Protein AF-A0A3N1X9M9-F1 (afdb_monomer)

Structure (mmCIF, N/CA/C/O backbone):
data_AF-A0A3N1X9M9-F1
#
_entry.id   AF-A0A3N1X9M9-F1
#
loop_
_atom_site.group_PDB
_atom_site.id
_atom_site.type_symbol
_atom_site.label_atom_id
_atom_site.label_alt_id
_atom_site.label_comp_id
_atom_site.label_asym_id
_atom_site.label_entity_id
_atom_site.label_seq_id
_atom_site.pdbx_PDB_ins_code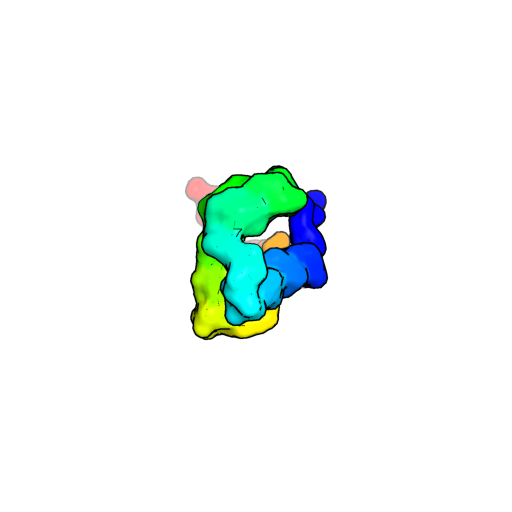
_atom_site.Cartn_x
_atom_site.Cartn_y
_atom_site.Cartn_z
_atom_site.occupancy
_atom_site.B_iso_or_equiv
_atom_site.auth_seq_id
_atom_site.auth_comp_id
_atom_site.auth_asym_id
_atom_site.auth_atom_id
_atom_site.pdbx_PDB_model_num
ATOM 1 N N . MET A 1 1 ? 17.918 -6.287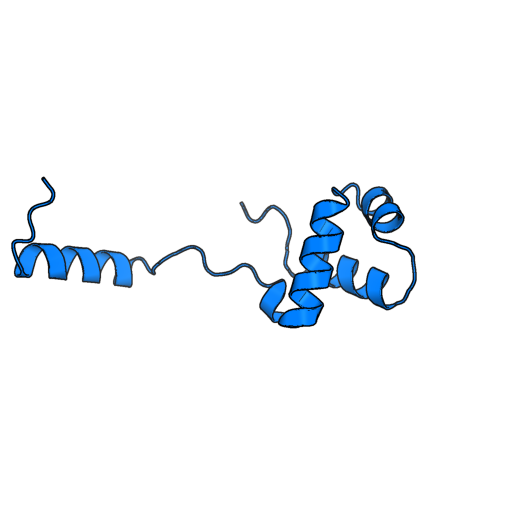 2.846 1.00 39.28 1 MET A N 1
ATOM 2 C CA . MET A 1 1 ? 17.012 -6.481 4.001 1.00 39.28 1 MET A CA 1
ATOM 3 C C . MET A 1 1 ? 15.590 -6.107 3.592 1.00 39.28 1 MET A C 1
ATOM 5 O O . MET A 1 1 ? 15.332 -4.932 3.350 1.00 39.28 1 MET A O 1
ATOM 9 N N . LYS A 1 2 ? 14.678 -7.080 3.439 1.00 54.09 2 LYS A N 1
ATOM 10 C CA . LYS A 1 2 ? 13.244 -6.791 3.247 1.00 54.09 2 LYS A CA 1
ATOM 11 C C . LYS A 1 2 ? 12.708 -6.279 4.584 1.00 54.09 2 LYS A C 1
ATOM 13 O O . LYS A 1 2 ? 12.400 -7.068 5.460 1.00 54.09 2 LYS A O 1
ATOM 18 N N . LYS A 1 3 ? 12.672 -4.955 4.762 1.00 57.56 3 LYS A N 1
ATOM 19 C CA . LYS A 1 3 ? 12.301 -4.316 6.039 1.00 57.56 3 LYS A CA 1
ATOM 20 C C . LYS A 1 3 ? 10.855 -4.625 6.476 1.00 57.56 3 LYS A C 1
ATOM 22 O O . LYS A 1 3 ? 10.547 -4.456 7.644 1.00 57.56 3 LYS A O 1
ATOM 27 N N . TYR A 1 4 ? 10.004 -5.091 5.552 1.00 65.94 4 TYR A N 1
ATOM 28 C CA . TYR A 1 4 ? 8.638 -5.558 5.808 1.00 65.94 4 TYR A CA 1
ATOM 29 C C . TYR A 1 4 ? 8.300 -6.715 4.860 1.00 65.94 4 TYR A C 1
ATOM 31 O O . TYR A 1 4 ? 8.481 -6.574 3.641 1.00 65.94 4 TYR A O 1
ATOM 39 N N . GLU A 1 5 ? 7.819 -7.832 5.403 1.00 78.06 5 GLU A N 1
ATOM 40 C CA . GLU A 1 5 ? 7.309 -8.955 4.611 1.00 78.06 5 GLU A CA 1
ATOM 41 C C . GLU A 1 5 ? 6.009 -8.592 3.888 1.00 78.06 5 GLU A C 1
ATOM 43 O O . GLU A 1 5 ? 5.280 -7.683 4.289 1.00 78.06 5 GLU A O 1
ATOM 48 N N . THR A 1 6 ? 5.730 -9.276 2.776 1.00 79.25 6 THR A N 1
ATOM 49 C CA . THR A 1 6 ? 4.514 -9.040 1.983 1.00 79.25 6 THR A CA 1
ATOM 50 C C . THR A 1 6 ? 3.257 -9.302 2.808 1.00 79.25 6 THR A C 1
ATOM 52 O O . THR A 1 6 ? 2.297 -8.548 2.692 1.00 79.25 6 THR A O 1
ATOM 55 N N . GLU A 1 7 ? 3.290 -10.333 3.654 1.00 82.75 7 GLU A N 1
ATOM 56 C CA . GLU A 1 7 ? 2.182 -10.738 4.523 1.00 82.75 7 GLU A CA 1
ATOM 57 C C . GLU A 1 7 ? 1.831 -9.635 5.521 1.00 82.75 7 GLU A C 1
ATOM 59 O O . GLU A 1 7 ? 0.680 -9.221 5.596 1.00 82.75 7 GLU A O 1
ATOM 64 N N . PHE A 1 8 ? 2.837 -9.041 6.166 1.00 86.25 8 PHE A N 1
ATOM 65 C CA . PHE A 1 8 ? 2.637 -7.907 7.069 1.00 86.25 8 PHE A CA 1
ATOM 66 C C . PHE A 1 8 ? 1.985 -6.703 6.373 1.00 86.25 8 PHE A C 1
ATOM 68 O O . PHE A 1 8 ? 1.064 -6.080 6.896 1.00 86.25 8 PHE A O 1
ATOM 75 N N . LYS A 1 9 ? 2.435 -6.363 5.156 1.00 86.31 9 LYS A N 1
ATOM 76 C CA . LYS A 1 9 ? 1.809 -5.271 4.390 1.00 86.31 9 LYS A CA 1
ATOM 77 C C . LYS A 1 9 ? 0.363 -5.595 4.024 1.00 86.31 9 LYS A C 1
ATOM 79 O O . LYS A 1 9 ? -0.467 -4.691 3.998 1.00 86.31 9 LYS A O 1
ATOM 84 N N . LEU A 1 10 ? 0.088 -6.858 3.698 1.00 88.44 10 LEU A N 1
ATOM 85 C CA . LEU A 1 10 ? -1.247 -7.333 3.357 1.00 88.44 10 LEU A CA 1
ATOM 86 C C . LEU A 1 10 ? -2.181 -7.207 4.561 1.00 88.44 10 LEU A C 1
ATOM 88 O O . LEU A 1 10 ? -3.274 -6.678 4.403 1.00 88.44 10 LEU A O 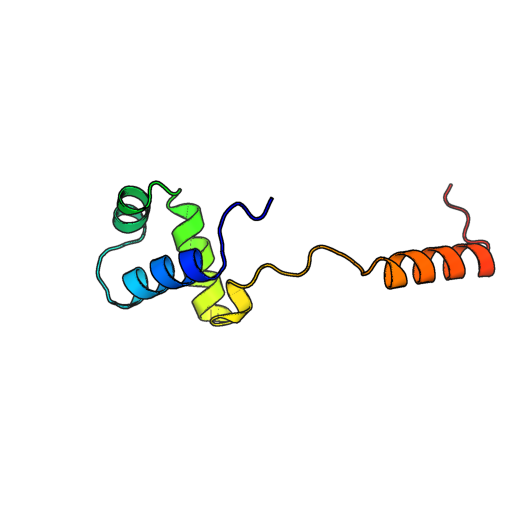1
ATOM 92 N N . GLU A 1 11 ? -1.731 -7.619 5.745 1.00 89.56 11 GLU A N 1
ATOM 93 C CA . GLU A 1 11 ? -2.488 -7.513 6.995 1.00 89.56 11 GLU A CA 1
ATOM 94 C C . GLU A 1 11 ? -2.874 -6.056 7.290 1.00 89.56 11 GLU A C 1
ATOM 96 O O . GLU A 1 11 ? -4.051 -5.745 7.463 1.00 89.56 11 GLU A O 1
ATOM 101 N N . VAL A 1 12 ? -1.913 -5.128 7.204 1.00 89.56 12 VAL A N 1
ATOM 102 C CA . VAL A 1 12 ? -2.166 -3.690 7.412 1.00 89.56 12 VAL A CA 1
ATOM 103 C C . VAL A 1 12 ? -3.198 -3.139 6.421 1.00 89.56 12 VAL A C 1
ATOM 105 O O . VAL A 1 12 ? -4.070 -2.354 6.797 1.00 89.56 12 VAL A O 1
ATOM 108 N N . VAL A 1 13 ? -3.115 -3.529 5.146 1.00 89.94 13 VAL A N 1
ATOM 109 C CA . VAL A 1 13 ? -4.075 -3.083 4.126 1.00 89.94 13 VAL A CA 1
ATOM 110 C C . VAL A 1 13 ? -5.450 -3.718 4.335 1.00 89.94 13 VAL A C 1
ATOM 112 O O . VAL A 1 13 ? -6.454 -3.032 4.159 1.00 89.94 13 VAL A O 1
ATOM 115 N N . GLN A 1 14 ? -5.522 -4.986 4.739 1.00 90.19 14 GLN A N 1
ATOM 116 C CA . GLN A 1 14 ? -6.792 -5.646 5.040 1.00 90.19 14 GLN A CA 1
ATOM 117 C C . GLN A 1 14 ? -7.497 -4.989 6.225 1.00 90.19 14 GLN A C 1
ATOM 119 O O . GLN A 1 14 ? -8.668 -4.651 6.087 1.00 90.19 14 GLN A O 1
ATOM 124 N N . SER A 1 15 ? -6.797 -4.694 7.325 1.00 90.12 15 SER A N 1
ATOM 125 C CA . SER A 1 15 ? -7.388 -3.952 8.450 1.00 90.12 15 SER A CA 1
ATOM 126 C C . SER A 1 15 ? -7.860 -2.551 8.039 1.00 90.12 15 SER A C 1
ATOM 128 O O . SER A 1 15 ? -8.895 -2.081 8.513 1.00 90.12 15 SER A O 1
ATOM 130 N N . PHE A 1 16 ? -7.154 -1.889 7.110 1.00 89.19 16 PHE A N 1
ATOM 131 C CA . PHE A 1 16 ? -7.610 -0.616 6.537 1.00 89.19 16 PHE A CA 1
ATOM 132 C C . PHE A 1 16 ? -8.913 -0.767 5.744 1.00 89.19 16 PHE A C 1
ATOM 134 O O . PHE A 1 16 ? -9.811 0.064 5.869 1.00 89.19 16 PHE A O 1
ATOM 141 N N . LEU A 1 17 ? -9.026 -1.813 4.922 1.00 86.38 17 LEU A N 1
ATOM 142 C CA . LEU A 1 17 ? -10.215 -2.083 4.106 1.00 86.38 17 LEU A CA 1
ATOM 143 C C . LEU A 1 17 ? -11.399 -2.591 4.935 1.00 86.38 17 LEU A C 1
ATOM 145 O O . LEU A 1 17 ? -12.538 -2.279 4.603 1.00 86.38 17 LEU A O 1
ATOM 149 N N . ALA A 1 18 ? -11.131 -3.312 6.024 1.00 88.94 18 ALA A N 1
ATOM 150 C CA . ALA A 1 18 ? -12.127 -3.761 6.992 1.00 88.94 18 ALA A CA 1
ATOM 151 C C . ALA A 1 18 ? -12.731 -2.606 7.812 1.00 88.94 18 ALA A C 1
ATOM 153 O O . ALA A 1 18 ? -13.712 -2.803 8.523 1.00 88.94 18 ALA A O 1
ATOM 154 N N . GLY A 1 19 ? -12.163 -1.397 7.722 1.00 86.12 19 GLY A N 1
ATOM 155 C CA . GLY A 1 19 ? -12.650 -0.231 8.453 1.00 86.12 19 GLY A CA 1
ATOM 156 C C . GLY A 1 19 ? -12.252 -0.214 9.931 1.00 86.12 19 GLY A C 1
ATOM 157 O O . GLY A 1 19 ? -12.807 0.577 10.688 1.00 86.12 19 GLY A O 1
ATOM 158 N N . GLU A 1 20 ? -11.266 -1.020 10.348 1.00 80.94 20 GLU A N 1
ATOM 159 C CA . GLU A 1 20 ? -10.764 -1.045 11.736 1.00 80.94 20 GLU A CA 1
ATOM 160 C C . GLU A 1 20 ? -10.115 0.283 12.167 1.00 80.94 20 GLU A C 1
ATOM 162 O O . GLU A 1 20 ? -9.907 0.538 13.354 1.00 80.94 20 GLU A O 1
ATOM 167 N N . GLY A 1 21 ? -9.771 1.145 11.209 1.00 77.25 21 GLY A N 1
ATOM 168 C CA . GLY A 1 21 ? -9.267 2.482 11.477 1.00 77.25 21 GLY A CA 1
ATOM 169 C C . GLY A 1 21 ? -8.617 3.132 10.260 1.00 77.25 21 GLY A C 1
ATOM 170 O O . GLY A 1 21 ? -8.161 2.470 9.330 1.00 77.25 21 GLY A O 1
ATOM 171 N N . GLY A 1 22 ? -8.549 4.465 10.275 1.00 83.94 22 GLY A N 1
ATOM 172 C CA . GLY A 1 22 ? -7.834 5.231 9.253 1.00 83.94 22 GLY A CA 1
ATOM 173 C C . GLY A 1 22 ? -6.315 5.039 9.325 1.00 83.94 22 GLY A C 1
ATOM 174 O O . GLY A 1 22 ? -5.778 4.521 10.305 1.00 83.94 22 GLY A O 1
ATOM 175 N N . ALA A 1 23 ? -5.597 5.535 8.312 1.00 84.81 23 ALA A N 1
ATOM 176 C CA . ALA A 1 23 ? -4.155 5.318 8.15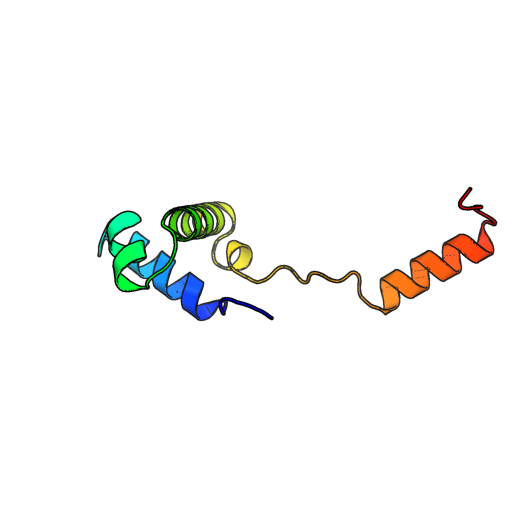6 1.00 84.81 23 ALA A CA 1
ATOM 177 C C . ALA A 1 23 ? -3.346 5.727 9.401 1.00 84.81 23 ALA A C 1
ATOM 179 O O . ALA A 1 23 ? -2.390 5.049 9.760 1.00 84.81 23 ALA A O 1
ATOM 180 N N . LYS A 1 24 ? -3.778 6.779 10.107 1.00 86.00 24 LYS A N 1
ATOM 181 C CA . LYS A 1 24 ? -3.180 7.267 11.359 1.00 86.00 24 LYS A CA 1
ATOM 182 C C . LYS A 1 24 ? -3.309 6.289 12.534 1.00 86.00 24 LYS A C 1
ATOM 184 O O . LYS A 1 24 ? -2.404 6.201 13.361 1.00 86.00 24 LYS A O 1
ATOM 189 N N . LEU A 1 25 ? -4.430 5.575 12.631 1.00 88.75 25 LEU A N 1
ATOM 190 C CA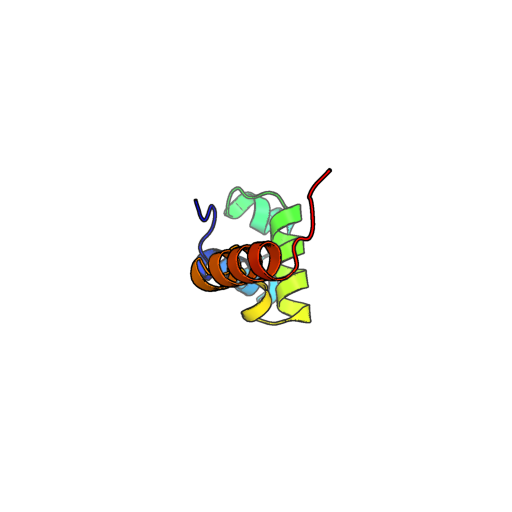 . LEU A 1 25 ? -4.681 4.618 13.711 1.00 88.75 25 LEU A CA 1
ATOM 191 C C 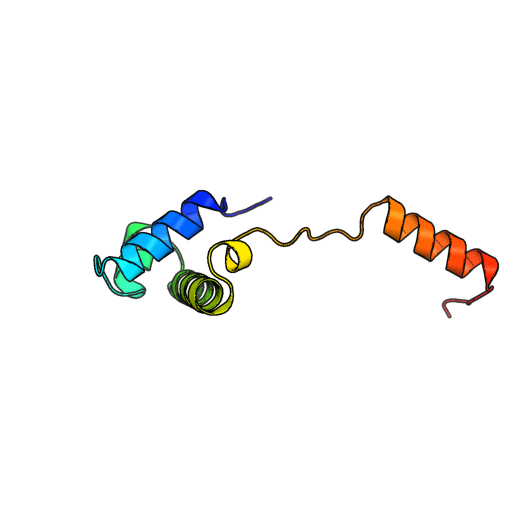. LEU A 1 25 ? -3.865 3.348 13.474 1.00 88.75 25 LEU A C 1
ATOM 193 O O . LEU A 1 25 ? -3.157 2.898 14.374 1.00 88.75 25 LEU A O 1
ATOM 197 N N . LEU A 1 26 ? -3.865 2.851 12.234 1.00 89.50 26 LEU A N 1
ATOM 198 C CA . LEU A 1 26 ? -3.028 1.717 11.849 1.00 89.50 26 LEU A CA 1
ATOM 199 C C . LEU A 1 26 ? -1.534 2.066 12.000 1.00 89.50 26 LEU A C 1
ATOM 201 O O . LEU A 1 26 ? -0.776 1.328 12.620 1.00 89.50 26 LEU A O 1
ATOM 205 N N . ALA A 1 27 ? -1.109 3.251 11.560 1.00 89.00 27 ALA A N 1
ATOM 206 C CA . ALA A 1 27 ? 0.259 3.730 11.757 1.00 89.00 27 ALA A CA 1
ATOM 207 C C . ALA A 1 27 ? 0.722 3.630 13.221 1.00 89.00 27 ALA A C 1
ATOM 209 O O . ALA A 1 27 ? 1.816 3.143 13.493 1.00 89.00 27 ALA A O 1
ATOM 210 N N . ARG A 1 28 ? -0.135 4.018 14.174 1.00 89.19 28 ARG A N 1
ATOM 211 C CA . ARG A 1 28 ? 0.157 3.883 15.609 1.00 89.19 28 ARG A CA 1
ATOM 212 C C . ARG A 1 28 ? 0.153 2.433 16.085 1.00 89.19 28 ARG A C 1
ATOM 214 O O . ARG A 1 28 ? 1.061 2.054 16.813 1.00 89.19 28 ARG A O 1
ATOM 221 N N . ARG A 1 29 ? -0.836 1.631 15.676 1.00 88.38 29 ARG A N 1
ATOM 222 C CA . ARG A 1 29 ? -0.986 0.229 16.105 1.00 88.38 29 ARG A CA 1
ATOM 223 C C . ARG A 1 29 ? 0.204 -0.635 15.696 1.00 88.38 29 ARG A C 1
ATOM 225 O O . ARG A 1 29 ? 0.684 -1.425 16.498 1.00 88.38 29 ARG A O 1
ATOM 232 N N . TRP A 1 30 ? 0.697 -0.444 14.477 1.00 86.38 30 TRP A N 1
ATOM 233 C CA . TRP A 1 30 ? 1.831 -1.195 13.934 1.00 86.38 30 TRP A CA 1
ATOM 234 C C . TRP A 1 30 ? 3.169 -0.443 14.037 1.00 86.38 30 TRP A C 1
ATOM 236 O O . TRP A 1 30 ? 4.180 -0.934 13.541 1.00 86.38 30 TRP A O 1
ATOM 246 N N . SER A 1 31 ? 3.198 0.732 14.679 1.00 87.75 31 SER A N 1
ATOM 247 C CA . SER A 1 31 ? 4.389 1.588 14.822 1.00 87.75 31 SER A CA 1
ATOM 248 C C . SER A 1 31 ? 5.109 1.862 13.488 1.00 87.75 31 SER A C 1
ATOM 250 O O . SER A 1 31 ? 6.335 1.810 13.372 1.00 87.75 31 SER A O 1
ATOM 252 N N . ILE A 1 32 ? 4.325 2.133 12.442 1.00 88.12 32 ILE A N 1
ATOM 253 C CA . ILE A 1 32 ? 4.807 2.436 11.090 1.00 88.12 32 ILE A CA 1
ATOM 254 C C . ILE A 1 32 ? 4.399 3.849 10.670 1.00 88.12 32 ILE A C 1
ATOM 256 O O . ILE A 1 32 ? 3.376 4.359 11.122 1.00 88.12 32 ILE A O 1
ATOM 260 N N . PRO A 1 33 ? 5.150 4.500 9.766 1.00 88.94 33 PRO A N 1
ATOM 261 C CA . PRO A 1 33 ? 4.760 5.805 9.248 1.00 88.94 33 PRO A CA 1
ATOM 262 C C . PRO A 1 33 ? 3.427 5.733 8.494 1.00 88.94 33 PRO A C 1
ATOM 264 O O . PRO A 1 33 ? 3.233 4.853 7.652 1.00 88.94 33 PRO A O 1
ATOM 267 N N . GLU A 1 34 ? 2.541 6.705 8.722 1.00 89.06 34 GLU A N 1
ATOM 268 C CA . GLU A 1 34 ? 1.248 6.811 8.024 1.00 89.06 34 GLU A CA 1
ATOM 269 C C . GLU A 1 34 ? 1.411 6.823 6.497 1.00 89.06 34 GLU A C 1
ATOM 271 O O . GLU A 1 34 ? 0.640 6.193 5.773 1.00 89.06 34 GLU A O 1
ATOM 276 N N . GLU A 1 35 ? 2.463 7.472 6.000 1.00 88.88 35 GLU A N 1
ATOM 277 C CA . GLU A 1 35 ? 2.803 7.503 4.578 1.00 88.88 35 GLU A CA 1
ATOM 278 C C . GLU A 1 35 ? 2.975 6.092 3.988 1.00 88.88 35 GLU A C 1
ATOM 280 O O . GLU A 1 35 ? 2.534 5.826 2.866 1.00 88.88 35 GLU A O 1
ATOM 285 N N . LYS A 1 36 ? 3.553 5.150 4.751 1.00 87.50 36 LYS A N 1
ATOM 286 C CA . LYS A 1 36 ? 3.722 3.757 4.308 1.00 87.50 36 LYS A CA 1
ATOM 287 C C . LYS A 1 36 ? 2.383 3.050 4.191 1.00 87.50 36 LYS A C 1
ATOM 289 O O . LYS A 1 36 ? 2.149 2.404 3.174 1.00 87.50 36 LYS A O 1
ATOM 294 N N . VAL A 1 37 ? 1.499 3.236 5.171 1.00 89.81 37 VAL A N 1
ATOM 295 C CA . VAL A 1 37 ? 0.136 2.687 5.141 1.00 89.81 37 VAL A CA 1
ATOM 296 C C . VAL A 1 37 ? -0.602 3.195 3.904 1.00 89.81 37 VAL A C 1
ATOM 298 O O . VAL A 1 37 ? -1.114 2.399 3.122 1.00 89.81 37 VAL A O 1
ATOM 301 N N . ARG A 1 38 ? -0.578 4.512 3.662 1.00 89.44 38 ARG A N 1
ATOM 302 C CA . ARG A 1 38 ? -1.209 5.121 2.479 1.00 89.44 38 ARG A CA 1
ATOM 303 C C . ARG A 1 38 ? -0.628 4.573 1.179 1.00 89.44 38 ARG A C 1
ATOM 305 O O . ARG A 1 38 ? -1.385 4.228 0.279 1.00 89.44 38 ARG A O 1
ATOM 312 N N . THR A 1 39 ? 0.695 4.450 1.093 1.00 89.94 39 THR A N 1
ATOM 313 C CA . THR A 1 39 ? 1.372 3.898 -0.091 1.00 89.94 39 THR A CA 1
ATOM 314 C C . THR A 1 39 ? 0.934 2.460 -0.360 1.00 89.94 39 THR A C 1
ATOM 316 O O . THR A 1 39 ? 0.589 2.128 -1.491 1.00 89.94 39 THR A O 1
ATOM 319 N N . TRP A 1 40 ? 0.908 1.608 0.668 1.00 90.62 40 TRP A N 1
ATOM 320 C CA . TRP A 1 40 ? 0.498 0.208 0.534 1.00 90.62 40 TRP A CA 1
ATOM 321 C C . 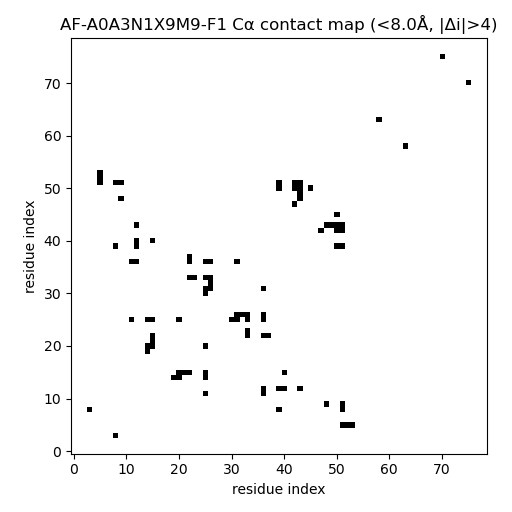TRP A 1 40 ? -0.967 0.078 0.124 1.00 90.62 40 TRP A C 1
ATOM 323 O O . TRP A 1 40 ? -1.267 -0.676 -0.796 1.00 90.62 40 TRP A O 1
ATOM 333 N N . VAL A 1 41 ? -1.863 0.863 0.727 1.00 89.69 41 VAL A N 1
ATOM 334 C CA . VAL A 1 41 ? -3.283 0.889 0.350 1.00 89.69 41 VAL A CA 1
ATOM 335 C C . VAL A 1 41 ? -3.459 1.349 -1.099 1.00 89.69 41 VAL A C 1
ATOM 337 O O . VAL A 1 41 ? -4.196 0.717 -1.851 1.00 89.69 41 VAL A O 1
ATOM 340 N N . SER A 1 42 ? -2.769 2.412 -1.523 1.00 90.25 42 SER A N 1
ATOM 341 C CA . SER A 1 42 ? -2.825 2.892 -2.910 1.00 90.25 42 SER A CA 1
ATOM 342 C C . SER A 1 42 ? -2.308 1.846 -3.897 1.00 90.25 42 SER A C 1
ATOM 344 O O . SER A 1 42 ? -2.963 1.568 -4.898 1.00 90.25 42 SER A O 1
ATOM 346 N N . HIS A 1 43 ? -1.170 1.217 -3.598 1.00 89.50 43 HIS A N 1
ATOM 347 C CA . HIS A 1 43 ? -0.618 0.138 -4.418 1.00 89.50 43 HIS A CA 1
ATOM 348 C C . HIS A 1 43 ? -1.567 -1.058 -4.507 1.00 89.50 43 HIS A C 1
ATOM 350 O O . HIS A 1 43 ? -1.736 -1.624 -5.584 1.00 89.50 43 HIS A O 1
ATOM 356 N N . TYR A 1 44 ? -2.211 -1.421 -3.397 1.00 90.00 44 TYR A N 1
ATOM 357 C CA . TYR A 1 44 ? -3.192 -2.497 -3.371 1.00 90.00 44 TYR A CA 1
ATOM 358 C C . TYR A 1 44 ? -4.456 -2.152 -4.164 1.00 90.00 44 TYR A C 1
ATOM 360 O O . TYR A 1 44 ? -4.999 -3.003 -4.854 1.00 90.00 44 TYR A O 1
ATOM 368 N N . ARG A 1 45 ? -4.916 -0.899 -4.145 1.00 86.75 45 ARG A N 1
ATOM 369 C CA . ARG A 1 45 ? -6.058 -0.476 -4.972 1.00 86.75 45 ARG A CA 1
ATOM 370 C C . ARG A 1 45 ? -5.750 -0.506 -6.470 1.00 86.75 45 ARG A C 1
ATOM 372 O O . ARG A 1 45 ? -6.643 -0.794 -7.254 1.00 86.75 45 ARG A O 1
ATOM 379 N N . LEU A 1 46 ? -4.510 -0.209 -6.859 1.00 88.38 46 LEU A N 1
ATOM 380 C CA . LEU A 1 46 ? -4.090 -0.174 -8.265 1.00 88.38 46 LEU A CA 1
ATOM 381 C C . LEU A 1 46 ? -3.733 -1.555 -8.826 1.00 88.38 46 LEU A C 1
ATOM 383 O O . LEU A 1 46 ? -4.014 -1.843 -9.985 1.00 88.38 46 LEU A O 1
ATOM 387 N N . HIS A 1 47 ? -3.084 -2.395 -8.021 1.00 85.88 47 HIS A N 1
ATOM 388 C CA . HIS A 1 47 ? -2.478 -3.647 -8.478 1.00 85.88 47 HIS A CA 1
ATOM 389 C C . HIS A 1 47 ? -2.849 -4.856 -7.607 1.00 85.88 47 HIS A C 1
ATOM 391 O O . HIS A 1 47 ? -2.307 -5.940 -7.794 1.00 85.88 47 HIS A O 1
ATOM 397 N N . GLY A 1 48 ? -3.731 -4.707 -6.618 1.00 86.75 48 GLY A N 1
ATOM 398 C CA . GLY A 1 48 ? -4.049 -5.774 -5.671 1.00 86.75 48 GLY A CA 1
ATOM 399 C C . GLY A 1 48 ? -2.820 -6.241 -4.888 1.00 86.75 48 GLY A C 1
ATOM 400 O O . GLY A 1 48 ? -1.920 -5.471 -4.542 1.00 86.75 48 GLY A O 1
ATOM 401 N N . ILE A 1 49 ? -2.754 -7.547 -4.634 1.00 83.06 49 ILE A N 1
ATOM 402 C CA . ILE A 1 49 ? -1.647 -8.184 -3.906 1.00 83.06 49 ILE A CA 1
ATOM 403 C C . ILE A 1 49 ? -0.306 -7.985 -4.636 1.00 83.06 49 ILE A C 1
ATOM 405 O O . ILE A 1 49 ? 0.728 -7.842 -3.980 1.00 83.06 49 ILE A O 1
ATOM 409 N N . ASP A 1 50 ? -0.301 -7.917 -5.973 1.00 81.19 50 ASP A N 1
ATOM 410 C CA . ASP A 1 50 ? 0.906 -7.647 -6.773 1.00 81.19 50 ASP A CA 1
ATOM 411 C C . ASP A 1 50 ? 1.577 -6.317 -6.408 1.00 81.19 50 ASP A C 1
ATOM 413 O O . ASP A 1 50 ? 2.804 -6.234 -6.392 1.00 81.19 50 ASP A O 1
ATOM 417 N N . GLY A 1 51 ? 0.800 -5.298 -6.027 1.00 82.00 51 GLY A N 1
ATOM 418 C CA . GLY A 1 51 ? 1.327 -3.987 -5.629 1.00 82.00 51 GLY A CA 1
ATOM 419 C C . GLY A 1 51 ? 2.096 -3.989 -4.302 1.00 82.00 51 GLY A C 1
ATOM 420 O O . GLY A 1 51 ? 2.915 -3.097 -4.054 1.00 82.00 51 GLY A O 1
ATOM 421 N N . LEU A 1 52 ? 1.848 -4.989 -3.451 1.00 82.38 52 LEU A N 1
ATOM 422 C CA . LEU A 1 52 ? 2.500 -5.160 -2.148 1.00 82.38 52 LEU A CA 1
ATOM 423 C C . LEU A 1 52 ? 3.7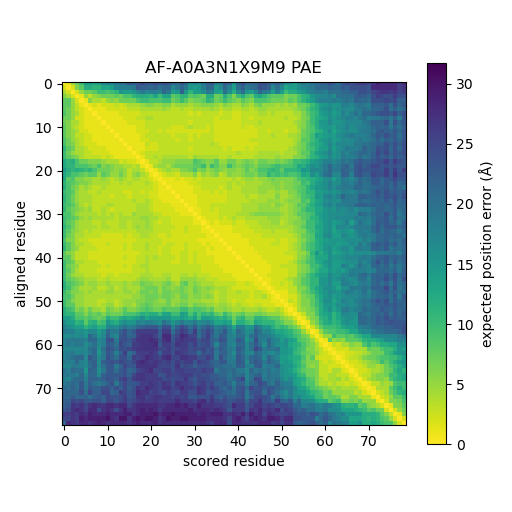26 -6.069 -2.218 1.00 82.38 52 LEU A C 1
ATOM 425 O O . LEU A 1 52 ? 4.624 -5.961 -1.364 1.00 82.38 52 LEU A O 1
ATOM 429 N N . ARG A 1 53 ? 3.773 -6.941 -3.235 1.00 77.44 53 ARG A N 1
ATOM 430 C CA . ARG A 1 53 ? 4.893 -7.851 -3.450 1.00 77.44 53 ARG A CA 1
ATOM 431 C C . ARG A 1 53 ? 6.176 -7.044 -3.635 1.00 77.44 53 ARG A C 1
ATOM 433 O O . ARG A 1 53 ? 6.198 -6.036 -4.344 1.00 77.44 53 ARG A O 1
ATOM 440 N N . PRO A 1 54 ? 7.277 -7.458 -2.991 1.00 69.25 54 PRO A N 1
ATOM 441 C CA . PRO A 1 54 ? 8.572 -6.869 -3.259 1.00 69.25 54 PRO A CA 1
ATOM 442 C C . PRO A 1 54 ? 8.891 -7.109 -4.732 1.00 69.25 54 PRO A C 1
ATOM 444 O O . PRO A 1 54 ? 9.061 -8.252 -5.156 1.00 69.25 54 PRO A O 1
ATOM 447 N N . LYS A 1 55 ? 8.963 -6.025 -5.506 1.00 65.62 55 LYS A N 1
ATOM 448 C CA . LYS A 1 55 ? 9.452 -6.083 -6.880 1.00 65.62 55 LYS A CA 1
ATOM 449 C C . LYS A 1 55 ? 10.854 -6.699 -6.826 1.00 65.62 55 LYS A C 1
ATOM 451 O O . LYS A 1 55 ? 11.642 -6.264 -5.978 1.00 65.62 55 LYS A O 1
ATOM 456 N N . PRO A 1 56 ? 11.177 -7.712 -7.647 1.00 57.50 56 PRO A N 1
ATOM 457 C CA . PRO A 1 56 ? 12.527 -8.248 -7.689 1.00 57.50 56 PRO A CA 1
ATOM 458 C C . PRO A 1 56 ? 13.463 -7.113 -8.112 1.00 57.50 56 PRO A C 1
ATOM 460 O O . PRO A 1 56 ? 13.524 -6.733 -9.278 1.00 57.50 56 PRO A O 1
ATOM 463 N N . SER A 1 57 ? 14.156 -6.507 -7.145 1.00 55.12 57 SER A N 1
ATOM 464 C CA . SER A 1 57 ? 15.159 -5.475 -7.396 1.00 55.12 57 SER A CA 1
ATOM 465 C C . SER A 1 57 ? 16.458 -6.155 -7.803 1.00 55.12 57 SER A C 1
ATOM 467 O O . SER A 1 57 ? 17.455 -6.127 -7.087 1.00 55.12 57 SER A O 1
ATOM 469 N N . ALA A 1 58 ? 16.429 -6.851 -8.925 1.00 53.41 58 ALA A N 1
ATOM 470 C CA . ALA A 1 58 ? 17.624 -7.320 -9.582 1.00 53.41 58 ALA A CA 1
ATOM 471 C C . ALA A 1 58 ? 17.231 -7.671 -11.006 1.00 53.41 58 ALA A C 1
ATOM 473 O O . ALA A 1 58 ? 16.525 -8.651 -11.236 1.00 53.41 58 ALA A O 1
ATOM 474 N N . TYR A 1 59 ? 17.762 -6.918 -11.968 1.00 56.16 59 TYR A N 1
ATOM 475 C CA . TYR A 1 59 ? 18.222 -7.580 -13.177 1.00 56.16 59 TYR A CA 1
ATOM 476 C C . TYR A 1 59 ? 18.965 -8.835 -12.735 1.00 56.16 59 TYR A C 1
ATOM 478 O O . TYR A 1 59 ? 19.891 -8.737 -11.919 1.00 56.16 59 TYR A O 1
ATOM 486 N N . SER A 1 60 ? 18.482 -9.996 -13.178 1.00 57.69 60 SER A N 1
ATOM 487 C CA . SER A 1 60 ? 19.085 -11.273 -12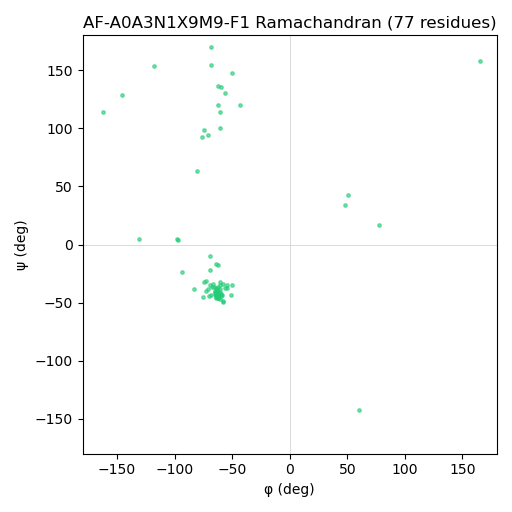.823 1.00 57.69 60 SER A CA 1
ATOM 488 C C . SER A 1 60 ? 20.586 -11.193 -13.095 1.00 57.69 60 SER A C 1
ATOM 490 O O . SER A 1 60 ? 21.023 -10.481 -14.002 1.00 57.69 60 SER A O 1
ATOM 492 N N . ALA A 1 61 ? 21.401 -11.895 -12.305 1.00 61.28 61 ALA A N 1
ATOM 493 C CA . ALA A 1 61 ? 22.842 -11.953 -12.564 1.00 61.28 61 ALA A CA 1
ATOM 494 C C . ALA A 1 61 ? 23.120 -12.322 -14.036 1.00 61.28 61 ALA A C 1
ATOM 496 O O . ALA A 1 61 ? 24.001 -11.750 -14.665 1.00 61.28 61 ALA A O 1
ATOM 497 N N . GLN A 1 62 ? 22.264 -13.173 -14.607 1.00 58.12 62 GLN A N 1
ATOM 498 C CA . GLN A 1 62 ? 22.240 -13.522 -16.024 1.00 58.12 62 GLN A CA 1
ATOM 499 C C . GLN A 1 62 ? 21.948 -12.332 -16.953 1.00 58.12 62 GLN A C 1
ATOM 501 O O . GLN A 1 62 ? 22.656 -12.163 -17.937 1.00 58.12 62 GLN A O 1
ATOM 506 N N . PHE A 1 63 ? 20.969 -11.473 -16.650 1.00 64.44 63 PHE A N 1
ATOM 507 C CA . PHE A 1 63 ? 20.714 -10.267 -17.446 1.00 64.44 63 PHE A CA 1
ATOM 508 C C . PHE A 1 63 ? 21.884 -9.280 -17.380 1.00 64.44 63 PHE A C 1
ATOM 510 O O . PHE A 1 63 ? 22.273 -8.718 -18.398 1.00 64.44 63 PHE A O 1
ATOM 517 N N . LYS A 1 64 ? 22.491 -9.093 -16.201 1.00 63.69 64 LYS A N 1
ATOM 518 C CA . LYS A 1 64 ? 23.682 -8.238 -16.066 1.00 63.69 64 LYS A CA 1
ATOM 519 C C . LYS A 1 64 ? 24.869 -8.790 -16.863 1.00 63.69 64 LYS A C 1
ATOM 521 O O . LYS A 1 64 ? 25.557 -8.013 -17.515 1.00 63.69 64 LYS A O 1
ATOM 526 N N . LEU A 1 65 ? 25.071 -10.112 -16.862 1.00 65.56 65 LEU A N 1
ATOM 527 C CA . LEU A 1 65 ? 26.078 -10.772 -17.700 1.00 65.56 65 LEU A CA 1
ATOM 528 C C . LEU A 1 65 ? 25.782 -10.590 -19.190 1.00 65.56 65 LEU A C 1
ATOM 530 O O . LEU A 1 65 ? 26.698 -10.306 -19.953 1.00 65.56 65 LEU A O 1
ATOM 534 N N . LEU A 1 66 ? 24.520 -10.699 -19.606 1.00 70.19 66 LEU A N 1
ATOM 535 C CA . LEU A 1 66 ? 24.123 -10.530 -21.004 1.00 70.19 66 LEU A CA 1
ATOM 536 C C . LEU A 1 66 ? 24.357 -9.094 -21.497 1.00 70.19 66 LEU A C 1
ATOM 538 O O . LEU A 1 66 ? 24.872 -8.912 -22.595 1.00 70.19 66 LEU A O 1
ATOM 542 N N . VAL A 1 67 ? 24.070 -8.086 -20.667 1.00 68.38 67 VAL A N 1
ATOM 543 C CA . VAL A 1 67 ? 24.366 -6.676 -20.977 1.00 68.38 67 VAL A CA 1
ATOM 544 C C . VAL A 1 67 ? 25.873 -6.432 -21.111 1.00 68.38 67 VAL A C 1
ATOM 546 O O . VAL A 1 67 ? 26.293 -5.798 -22.073 1.00 68.38 67 VAL A O 1
ATOM 549 N N . LEU A 1 68 ? 26.695 -6.979 -20.208 1.00 69.38 68 LEU A N 1
ATOM 550 C CA . LEU A 1 68 ? 28.159 -6.868 -20.295 1.00 69.38 68 LEU A CA 1
ATOM 551 C C . LEU A 1 68 ? 28.720 -7.583 -21.534 1.00 69.38 68 LEU A C 1
ATOM 553 O O . LEU A 1 68 ? 29.555 -7.028 -22.238 1.00 69.38 68 LEU A O 1
ATOM 557 N N . SER A 1 69 ? 28.208 -8.780 -21.839 1.00 64.38 69 SER A N 1
ATOM 558 C CA . SER A 1 69 ? 28.589 -9.555 -23.032 1.00 64.38 69 SER A CA 1
ATOM 559 C C . SER A 1 69 ? 28.239 -8.816 -24.325 1.00 64.38 69 SER A C 1
ATOM 561 O O . SER A 1 69 ? 28.959 -8.902 -25.314 1.00 64.38 69 SER A O 1
ATOM 563 N N . HIS A 1 70 ? 27.112 -8.101 -24.330 1.00 60.34 70 HIS A N 1
ATOM 564 C CA . HIS A 1 70 ? 26.680 -7.299 -25.467 1.00 60.34 70 HIS A CA 1
ATOM 565 C C . HIS A 1 70 ? 27.532 -6.030 -25.624 1.00 60.34 70 HIS A C 1
ATOM 567 O O . HIS A 1 70 ? 27.926 -5.704 -26.737 1.00 60.34 70 HIS A O 1
ATOM 573 N N . GLN A 1 71 ? 27.895 -5.365 -24.521 1.00 65.31 71 GLN A N 1
ATOM 574 C CA . GLN A 1 71 ? 28.758 -4.179 -24.539 1.00 65.31 71 GLN A CA 1
ATOM 575 C C . GLN A 1 71 ? 30.170 -4.482 -25.075 1.00 65.31 71 GLN A C 1
ATOM 577 O O . GLN A 1 71 ? 30.718 -3.685 -25.835 1.00 65.31 71 GLN A O 1
ATOM 582 N N . ASP A 1 72 ? 30.725 -5.646 -24.724 1.00 61.72 72 ASP A N 1
ATOM 583 C CA . ASP A 1 72 ? 32.042 -6.109 -25.184 1.00 61.72 72 ASP A CA 1
ATOM 584 C C . ASP A 1 72 ? 32.039 -6.462 -26.685 1.00 61.72 72 ASP A C 1
ATOM 586 O O . ASP A 1 72 ? 32.989 -6.183 -27.415 1.00 61.72 72 ASP A O 1
ATOM 590 N N . ARG A 1 73 ? 30.916 -7.005 -27.178 1.00 59.62 73 ARG A N 1
ATOM 591 C CA . ARG A 1 73 ? 30.741 -7.399 -28.585 1.00 59.62 73 ARG A CA 1
ATOM 592 C C . ARG A 1 73 ? 30.551 -6.212 -29.531 1.00 59.62 73 ARG A C 1
ATOM 594 O O . ARG A 1 73 ? 30.979 -6.285 -30.678 1.00 59.62 73 ARG A O 1
ATOM 601 N N . GLU A 1 74 ? 29.928 -5.139 -29.051 1.00 68.94 74 GLU A N 1
ATOM 602 C CA . GLU A 1 74 ? 29.594 -3.946 -29.845 1.00 68.94 74 GLU A CA 1
ATOM 603 C C . GLU A 1 74 ? 30.625 -2.801 -29.694 1.00 68.94 74 GLU A C 1
ATOM 605 O O . GLU A 1 74 ? 30.418 -1.718 -30.234 1.00 68.94 74 GLU A O 1
ATOM 610 N N . GLN A 1 75 ? 31.734 -3.004 -28.958 1.00 60.59 75 GLN A N 1
ATOM 611 C CA . GLN A 1 75 ? 32.762 -1.982 -28.656 1.00 60.59 75 GLN A CA 1
ATOM 612 C C . GLN A 1 75 ? 32.193 -0.635 -28.169 1.00 60.59 75 GLN A C 1
ATOM 614 O O . GLN A 1 75 ? 32.742 0.440 -28.437 1.00 60.59 75 GLN A O 1
ATOM 619 N N . LEU A 1 76 ? 31.082 -0.669 -27.433 1.00 59.47 76 LEU A N 1
ATOM 620 C CA . LEU A 1 76 ? 30.457 0.537 -26.902 1.00 59.47 76 LEU A CA 1
ATOM 621 C C . LEU A 1 76 ? 31.273 1.019 -25.698 1.00 59.47 76 LEU A C 1
ATOM 623 O O . LEU A 1 76 ? 31.100 0.576 -24.561 1.00 59.47 76 LEU A O 1
ATOM 627 N N . SER A 1 77 ? 32.223 1.909 -25.983 1.00 57.34 77 SER A N 1
ATOM 628 C CA . SER A 1 77 ? 33.080 2.545 -24.989 1.00 57.34 77 SER A CA 1
ATOM 629 C C . SER A 1 77 ? 32.239 3.381 -24.023 1.00 57.34 77 SER A C 1
ATOM 631 O O . SER A 1 77 ? 31.568 4.332 -24.420 1.00 57.34 77 SER A O 1
ATOM 633 N N . SER A 1 78 ? 32.306 3.046 -22.735 1.00 57.34 78 SER A N 1
ATOM 634 C CA . SER A 1 78 ? 31.969 3.979 -21.663 1.00 57.34 78 SER A CA 1
ATOM 635 C C . SER A 1 78 ? 33.116 4.984 -21.547 1.00 57.34 78 SER A C 1
ATOM 637 O O . SER A 1 78 ? 34.157 4.659 -20.976 1.00 57.34 78 SER A O 1
ATOM 639 N N . ARG A 1 79 ? 32.956 6.162 -22.152 1.00 47.81 79 ARG A N 1
ATOM 640 C CA . ARG A 1 79 ? 33.776 7.339 -21.842 1.00 47.81 79 ARG A CA 1
ATOM 641 C C . ARG A 1 79 ? 33.120 8.166 -20.750 1.00 47.81 79 ARG A C 1
ATOM 643 O O . ARG A 1 79 ? 31.874 8.262 -20.772 1.00 47.81 79 ARG A O 1
#

Mean predicted aligned error: 11.58 Å

Secondary structure (DSSP, 8-state):
--SS-HHHHHHHHHHHHTTS--HHHHHHHTT--HHHHHHHHHHHHHHGGGGTS----S--HHHHHHHHHHHHHTT----

Nearest PDB structures (foldseek):
  8rkv-assembly1_R  TM=6.123E-01  e=3.774E-01  Scytonema hofmannii
  8r7y-assembly2_D  TM=5.730E-01  e=8.343E-01  Bacillus subtilis subsp. subtilis str. 168
  5cm3-assembly1_B  TM=5.351E-01  e=1.240E+00  Escherichia coli
  9c9m-assembly1_B  TM=7.145E-01  e=6.413E+00  Human immunodeficiency virus 1

pLDDT: mean 76.76, std 13.66, range [39.28, 90.62]

Radius of gyration: 19.26 Å; Cα contacts (8 Å, |Δi|>4): 48; chains: 1; bounding box: 46×21×46 Å

Sequence (79 aa):
MKKYETEFKLEVVQSFLAGEGGAKLLARRWSIPEEKVRTWVSHYRLHGIDGLRPKPSAYSAQFKLLVLSHQDREQLSSR

Foldseek 3Di:
DCPDDLVRLVVLLVCCVVCVDQLVVSCVVVVHDSVSSVQSNVLCVVPNSVSSDDDPPDPPPVNVVVVVVVCVVVVVDDD

Solvent-accessible surface area (backbone atoms only — not comparable to full-atom values): 4742 Å² total; per-residue (Å²): 131,81,91,66,56,50,65,61,55,49,51,57,39,47,43,45,73,71,63,80,38,57,50,67,54,48,17,61,76,72,74,43,62,40,68,56,49,49,49,47,43,52,30,31,74,76,49,38,72,66,46,53,46,80,72,79,88,54,79,46,75,66,53,54,50,51,53,52,56,49,39,68,72,66,68,63,75,88,123